Protein AF-A0A1U7GAE4-F1 (afdb_monomer_lite)

Secondary structure (DSSP, 8-state):
----HHHHHGGGGG-PPPPS--------------------HHHHHHHHHHHHHHHHHHHHHHHHHHHHT-PPP----HHHHHHHHHHHHHHHS---HHHHHHHHHHHHHHHHH-

pLDDT: mean 71.87, std 24.46, range [27.38, 96.69]

Structure (mmCIF, N/CA/C/O backbone):
data_AF-A0A1U7GAE4-F1
#
_entry.id   AF-A0A1U7GAE4-F1
#
loop_
_atom_site.group_PDB
_atom_site.id
_atom_site.type_symbol
_atom_site.label_atom_id
_atom_site.label_alt_id
_atom_site.label_comp_id
_atom_site.label_asym_id
_atom_site.label_entity_id
_atom_site.label_seq_id
_atom_site.pdbx_PDB_ins_code
_atom_site.Cartn_x
_atom_site.Cartn_y
_atom_site.Cartn_z
_atom_site.occupancy
_atom_site.B_iso_or_equiv
_atom_site.auth_seq_id
_atom_site.auth_comp_id
_atom_site.auth_asym_id
_atom_site.auth_atom_id
_atom_site.pdbx_PDB_model_num
ATOM 1 N N . MET A 1 1 ? -4.035 1.938 12.159 1.00 39.69 1 MET A N 1
ATOM 2 C CA . MET A 1 1 ? -3.464 0.938 11.219 1.00 39.69 1 MET A CA 1
ATOM 3 C C . MET A 1 1 ? -2.004 1.297 10.963 1.00 39.69 1 MET A C 1
ATOM 5 O O . MET A 1 1 ? -1.679 2.461 11.134 1.00 39.69 1 MET A O 1
ATOM 9 N N . ARG A 1 2 ? -1.104 0.364 10.616 1.00 39.22 2 ARG A N 1
ATOM 10 C CA . ARG A 1 2 ? 0.207 0.743 10.049 1.00 39.22 2 ARG A CA 1
ATOM 11 C C . ARG A 1 2 ? 0.159 0.4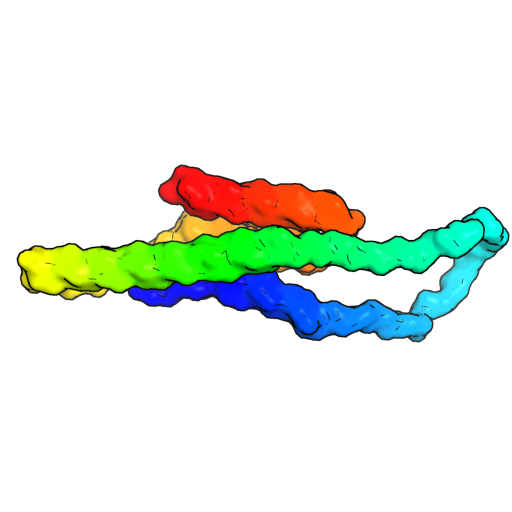44 8.555 1.00 39.22 2 ARG A C 1
ATOM 13 O O . ARG A 1 2 ? -0.069 -0.702 8.187 1.00 39.22 2 ARG A O 1
ATOM 20 N N . ILE A 1 3 ? 0.346 1.468 7.732 1.00 43.91 3 ILE A N 1
ATOM 21 C CA . ILE A 1 3 ? 0.477 1.355 6.278 1.00 43.91 3 ILE A CA 1
ATOM 22 C C . ILE A 1 3 ? 1.911 0.880 6.017 1.00 43.91 3 ILE A C 1
ATOM 24 O O . ILE A 1 3 ? 2.826 1.683 5.870 1.00 43.91 3 ILE A O 1
ATOM 28 N N . GLN A 1 4 ? 2.156 -0.429 6.127 1.00 44.50 4 GLN A N 1
ATOM 29 C CA . GLN A 1 4 ? 3.498 -0.989 5.900 1.00 44.50 4 GLN A CA 1
ATOM 30 C C . GLN A 1 4 ? 3.793 -1.194 4.406 1.00 44.50 4 GLN A C 1
ATOM 32 O O . GLN A 1 4 ? 4.953 -1.100 4.021 1.00 44.50 4 GLN A O 1
ATOM 37 N N . GLY A 1 5 ? 2.762 -1.374 3.569 1.00 43.19 5 GLY A N 1
ATOM 38 C CA . GLY A 1 5 ? 2.916 -1.698 2.145 1.00 43.19 5 GLY A CA 1
ATOM 39 C C . GLY A 1 5 ? 3.614 -0.609 1.328 1.00 43.19 5 GLY A C 1
ATOM 40 O O . GLY A 1 5 ? 4.632 -0.869 0.693 1.00 43.19 5 GLY A O 1
ATOM 41 N N . SER A 1 6 ? 3.146 0.640 1.392 1.00 43.22 6 SER A N 1
ATOM 42 C CA . SER A 1 6 ? 3.678 1.694 0.513 1.00 43.22 6 SER A CA 1
ATOM 43 C C . SER A 1 6 ? 5.080 2.171 0.909 1.00 43.22 6 SER A C 1
ATOM 45 O O . SER A 1 6 ? 5.803 2.707 0.077 1.00 43.22 6 SER A O 1
ATOM 47 N N . ARG A 1 7 ? 5.514 1.951 2.160 1.00 44.97 7 ARG A N 1
ATOM 48 C CA . ARG A 1 7 ? 6.851 2.372 2.614 1.00 44.97 7 ARG A CA 1
ATOM 49 C C . ARG A 1 7 ? 7.966 1.428 2.151 1.00 44.97 7 ARG A C 1
ATOM 51 O O . ARG A 1 7 ? 9.094 1.886 2.022 1.00 44.97 7 ARG A O 1
ATOM 58 N N . HIS A 1 8 ? 7.672 0.150 1.890 1.00 46.38 8 HIS A N 1
ATOM 59 C CA . HIS A 1 8 ? 8.656 -0.813 1.366 1.00 46.38 8 HIS A CA 1
ATOM 60 C C . HIS A 1 8 ? 8.889 -0.664 -0.143 1.00 46.38 8 HIS A C 1
ATOM 62 O O . HIS A 1 8 ? 10.028 -0.759 -0.592 1.00 46.38 8 HIS A O 1
ATOM 68 N N . LEU A 1 9 ? 7.856 -0.307 -0.912 1.00 45.53 9 LEU A N 1
ATOM 69 C CA . LEU A 1 9 ? 7.986 0.008 -2.343 1.00 45.53 9 LEU A CA 1
ATOM 70 C C . LEU A 1 9 ? 8.866 1.247 -2.616 1.00 45.53 9 LEU A C 1
ATOM 72 O O . LEU A 1 9 ? 9.504 1.336 -3.662 1.00 45.53 9 LEU A O 1
ATOM 76 N N . LEU A 1 10 ? 8.955 2.182 -1.664 1.00 45.53 10 LEU A N 1
ATOM 77 C CA . LEU A 1 10 ? 9.737 3.421 -1.788 1.00 45.53 10 LEU A CA 1
ATOM 78 C C . LEU A 1 10 ? 11.238 3.267 -1.450 1.00 45.53 10 LEU A C 1
ATOM 80 O O . LEU A 1 10 ? 12.020 4.172 -1.751 1.00 45.53 10 LEU A O 1
ATOM 84 N N . ASP A 1 11 ? 11.671 2.143 -0.861 1.00 42.19 11 ASP A N 1
ATOM 85 C CA . ASP A 1 11 ? 13.070 1.921 -0.431 1.00 42.19 11 ASP A CA 1
ATOM 86 C C . ASP A 1 11 ? 13.997 1.441 -1.576 1.00 42.19 11 ASP A C 1
ATOM 88 O O . ASP A 1 11 ? 15.205 1.262 -1.394 1.00 42.19 11 ASP A O 1
ATOM 92 N N . ALA A 1 12 ? 13.470 1.328 -2.803 1.00 44.56 12 ALA A N 1
ATOM 93 C CA . ALA A 1 12 ? 14.227 1.025 -4.025 1.00 44.56 12 ALA A CA 1
ATOM 94 C C . ALA A 1 12 ? 15.320 2.067 -4.365 1.00 44.56 12 ALA A C 1
ATOM 96 O O . ALA A 1 12 ? 16.157 1.832 -5.234 1.00 44.56 12 ALA A O 1
ATOM 97 N N . ARG A 1 13 ? 15.382 3.198 -3.643 1.00 42.50 13 ARG A N 1
ATOM 98 C CA . ARG A 1 13 ? 16.473 4.188 -3.736 1.00 42.50 13 ARG A CA 1
ATOM 99 C C . ARG A 1 13 ? 17.805 3.713 -3.120 1.00 42.50 13 ARG A C 1
ATOM 101 O O . ARG A 1 13 ? 18.812 4.390 -3.308 1.00 42.50 13 ARG A O 1
ATOM 108 N N . ARG A 1 14 ? 17.841 2.596 -2.373 1.00 40.16 14 ARG A N 1
ATOM 109 C CA . ARG A 1 14 ? 19.065 2.070 -1.717 1.00 40.16 14 ARG A CA 1
ATOM 110 C C . ARG A 1 14 ? 19.855 1.040 -2.524 1.00 40.16 14 ARG A C 1
ATOM 112 O O . ARG A 1 14 ? 20.969 0.704 -2.122 1.00 40.16 14 ARG A O 1
ATOM 119 N N . LEU A 1 15 ? 19.330 0.547 -3.641 1.00 43.28 15 LEU A N 1
ATOM 120 C CA . LEU A 1 15 ? 20.079 -0.349 -4.519 1.00 43.28 15 LEU A CA 1
ATOM 121 C C . LEU A 1 15 ? 20.952 0.504 -5.446 1.00 43.28 15 LEU A C 1
ATOM 123 O O . LEU A 1 15 ? 20.546 0.905 -6.533 1.00 43.28 15 LEU A O 1
ATOM 127 N N . GLY A 1 16 ? 22.145 0.849 -4.954 1.00 40.75 16 GLY A N 1
ATOM 128 C CA . GLY A 1 16 ? 23.209 1.425 -5.776 1.00 40.75 16 GLY A CA 1
ATOM 129 C C . GLY A 1 16 ? 23.566 0.509 -6.958 1.00 40.75 16 GLY A C 1
ATOM 130 O O . GLY A 1 16 ? 23.166 -0.657 -6.976 1.00 40.75 16 GLY A O 1
ATOM 131 N N . PRO A 1 17 ? 24.307 1.020 -7.958 1.00 40.38 17 PRO A N 1
ATOM 132 C CA . PRO A 1 17 ? 24.634 0.249 -9.154 1.00 40.38 17 PRO A CA 1
ATOM 133 C C . PRO A 1 17 ? 25.320 -1.082 -8.791 1.00 40.38 17 PRO A C 1
ATOM 135 O O . PRO A 1 17 ? 26.094 -1.118 -7.828 1.00 40.38 17 PRO A O 1
ATOM 138 N N . PRO A 1 18 ? 25.071 -2.167 -9.550 1.00 44.56 18 PRO A N 1
ATOM 139 C CA . PRO A 1 18 ? 25.713 -3.451 -9.302 1.00 44.56 18 PRO A CA 1
ATOM 140 C C . PRO A 1 18 ? 27.242 -3.314 -9.357 1.00 44.56 18 PRO A C 1
ATOM 142 O O . PRO A 1 18 ? 27.800 -2.624 -10.212 1.00 44.56 18 PRO A O 1
ATOM 145 N N . ASN A 1 19 ? 27.911 -3.964 -8.403 1.00 35.94 19 ASN A N 1
ATOM 146 C CA . ASN A 1 19 ? 29.362 -3.969 -8.236 1.00 35.94 19 ASN A CA 1
ATOM 147 C C . ASN A 1 19 ? 30.053 -4.492 -9.520 1.00 35.94 19 ASN A C 1
ATOM 149 O O . ASN A 1 19 ? 29.749 -5.609 -9.943 1.00 35.94 19 ASN A O 1
ATOM 153 N N . PRO A 1 20 ? 30.977 -3.741 -10.153 1.00 39.06 20 PRO A N 1
ATOM 154 C CA . PRO A 1 20 ? 31.510 -4.063 -11.485 1.00 39.06 20 PRO A CA 1
ATOM 155 C C . PRO A 1 20 ? 32.523 -5.229 -11.534 1.00 39.06 20 PRO A C 1
ATOM 157 O O . PRO A 1 20 ? 33.300 -5.323 -12.482 1.00 39.06 20 PRO A O 1
ATOM 160 N N . SER A 1 21 ? 32.564 -6.121 -10.541 1.00 33.72 21 SER A N 1
ATOM 161 C CA . SER A 1 21 ? 33.673 -7.071 -10.362 1.00 33.72 21 SER A CA 1
ATOM 162 C C . SER A 1 21 ? 33.434 -8.503 -10.861 1.00 33.72 21 SER A C 1
ATOM 164 O O . SER A 1 21 ? 34.138 -9.408 -10.424 1.00 33.72 21 SER A O 1
ATOM 166 N N . VAL A 1 22 ? 32.499 -8.745 -11.781 1.00 41.56 22 VAL A N 1
ATOM 167 C CA . VAL A 1 22 ? 32.401 -10.041 -12.484 1.00 41.56 22 VAL A CA 1
ATOM 168 C C . VAL A 1 22 ? 32.518 -9.803 -13.984 1.00 41.56 22 VAL A C 1
ATOM 170 O O . VAL A 1 22 ? 31.559 -9.456 -14.667 1.00 41.56 22 VAL A O 1
ATOM 173 N N . ARG A 1 23 ? 33.756 -9.908 -14.471 1.00 36.81 23 ARG A N 1
ATOM 174 C CA . ARG A 1 23 ? 34.133 -9.844 -15.884 1.00 36.81 23 ARG A CA 1
ATOM 175 C C . ARG A 1 23 ? 34.445 -11.263 -16.375 1.00 36.81 23 ARG A C 1
ATOM 177 O O . ARG A 1 23 ? 34.923 -12.074 -15.592 1.00 36.81 23 ARG A O 1
ATOM 184 N N . GLU A 1 24 ? 34.283 -11.435 -17.690 1.00 32.28 24 GLU A N 1
ATOM 185 C CA . GLU A 1 24 ? 34.785 -12.502 -18.586 1.00 32.28 24 GLU A CA 1
ATOM 186 C C . GLU A 1 24 ? 33.742 -13.601 -18.913 1.00 32.28 24 GLU A C 1
ATOM 188 O O . GLU A 1 24 ? 33.133 -14.154 -18.012 1.00 32.28 24 GLU A O 1
ATOM 193 N N . HIS A 1 25 ? 33.401 -13.951 -20.165 1.00 34.34 25 HIS A N 1
ATOM 194 C CA . HIS A 1 25 ? 34.038 -13.796 -21.483 1.00 34.34 25 HIS A CA 1
ATOM 195 C C . HIS A 1 25 ? 32.993 -13.723 -22.626 1.00 34.34 25 HIS A C 1
ATOM 197 O O . HIS A 1 25 ? 31.965 -14.387 -22.552 1.00 34.34 25 HIS A O 1
ATOM 203 N N . GLY A 1 26 ? 33.323 -13.038 -23.737 1.00 28.48 26 GLY A N 1
ATOM 204 C CA . GLY A 1 26 ? 32.760 -13.350 -25.066 1.00 28.48 26 GLY A CA 1
ATOM 205 C C . GLY A 1 26 ? 32.311 -12.170 -25.946 1.00 28.48 26 GLY A C 1
ATOM 206 O O . GLY A 1 26 ? 31.193 -11.703 -25.818 1.00 28.48 26 GLY A O 1
ATOM 207 N N . GLY A 1 27 ? 33.165 -11.761 -26.896 1.00 27.38 27 GLY A N 1
ATOM 208 C CA . GLY A 1 27 ? 32.784 -11.470 -28.294 1.00 27.38 27 GLY A CA 1
ATOM 209 C C . GLY A 1 27 ? 31.937 -10.236 -28.671 1.00 27.38 27 GLY A C 1
ATOM 210 O O . GLY A 1 27 ? 30.723 -10.307 -28.705 1.00 27.38 27 GLY A O 1
ATOM 211 N N . ALA A 1 28 ? 32.632 -9.194 -29.147 1.00 34.91 28 ALA A N 1
ATOM 212 C CA . ALA A 1 28 ? 32.327 -8.334 -30.309 1.00 34.91 28 ALA A CA 1
ATOM 213 C C . ALA A 1 28 ? 30.968 -7.588 -30.460 1.00 34.91 28 ALA A C 1
ATOM 215 O O . ALA A 1 28 ? 29.920 -8.166 -30.707 1.00 34.91 28 ALA A O 1
ATOM 216 N N . ASN A 1 29 ? 31.099 -6.253 -30.540 1.00 34.00 29 ASN A N 1
ATOM 217 C CA . ASN A 1 29 ? 30.253 -5.271 -31.240 1.00 34.00 29 ASN A CA 1
ATOM 218 C C . ASN A 1 29 ? 28.764 -5.162 -30.863 1.00 34.00 29 ASN A C 1
ATOM 220 O O . ASN A 1 29 ? 27.888 -5.646 -31.570 1.00 34.00 29 ASN A O 1
ATOM 224 N N . ALA A 1 30 ? 28.476 -4.313 -29.872 1.00 34.75 30 ALA A N 1
ATOM 225 C CA . ALA A 1 30 ? 27.245 -3.528 -29.856 1.00 34.75 30 ALA A CA 1
ATOM 226 C C . ALA A 1 30 ? 27.549 -2.111 -29.353 1.00 34.75 30 ALA A C 1
ATOM 228 O O . ALA A 1 30 ? 27.944 -1.874 -28.211 1.00 34.75 30 ALA A O 1
ATOM 229 N N . SER A 1 31 ? 27.424 -1.170 -30.276 1.00 28.44 31 SER A N 1
ATOM 230 C CA . SER A 1 31 ? 27.501 0.271 -30.102 1.00 28.44 31 SER A CA 1
ATOM 2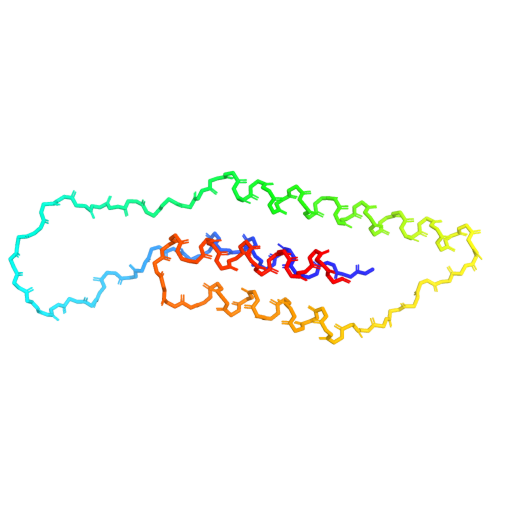31 C C . SER A 1 31 ? 26.660 0.729 -28.910 1.00 28.44 31 SER A C 1
ATOM 233 O O . SER A 1 31 ? 25.472 0.441 -28.844 1.00 28.44 31 SER A O 1
ATOM 235 N N . SER A 1 32 ? 27.283 1.491 -28.008 1.00 36.03 32 SER A N 1
ATOM 236 C CA . SER A 1 32 ? 26.664 2.545 -27.195 1.00 36.03 32 SER A CA 1
ATOM 237 C C . SER A 1 32 ? 25.185 2.341 -26.835 1.00 36.03 32 SER A C 1
ATOM 239 O O . SER A 1 32 ? 24.330 3.113 -27.264 1.00 36.03 32 SER A O 1
ATOM 241 N N . ASN A 1 33 ? 24.887 1.381 -25.965 1.00 32.38 33 ASN A N 1
ATOM 242 C CA . ASN A 1 33 ? 23.646 1.437 -25.205 1.00 32.38 33 ASN A CA 1
ATOM 243 C C . ASN A 1 33 ? 23.951 1.289 -23.716 1.00 32.38 33 ASN A C 1
ATOM 245 O O . ASN A 1 33 ? 23.635 0.297 -23.072 1.00 32.38 33 ASN A O 1
ATOM 249 N N . ARG A 1 34 ? 24.577 2.329 -23.143 1.00 32.06 34 ARG A N 1
ATOM 250 C CA . ARG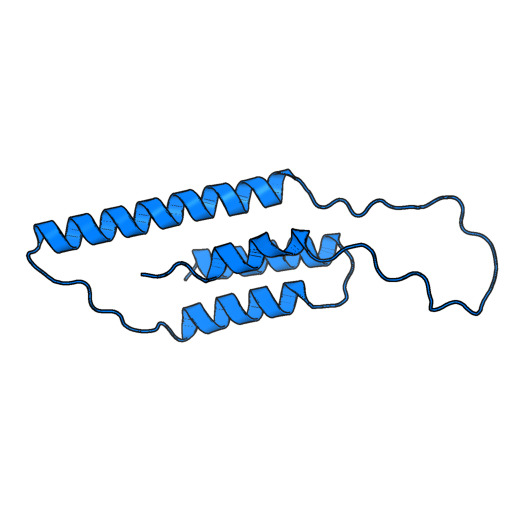 A 1 34 ? 24.346 2.637 -21.726 1.00 32.06 34 ARG A CA 1
ATOM 251 C C . ARG A 1 34 ? 22.912 3.153 -21.625 1.00 32.06 34 ARG A C 1
ATOM 253 O O . ARG A 1 34 ? 22.700 4.359 -21.500 1.00 32.06 34 ARG A O 1
ATOM 260 N N . ALA A 1 35 ? 21.952 2.239 -21.746 1.00 31.12 35 ALA A N 1
ATOM 261 C CA . ALA A 1 35 ? 20.579 2.478 -21.358 1.00 31.12 35 ALA A CA 1
ATOM 262 C C . ALA A 1 35 ? 20.627 2.797 -19.863 1.00 31.12 35 ALA A C 1
ATOM 264 O O . ALA A 1 35 ? 20.832 1.930 -19.016 1.00 31.12 35 ALA A O 1
ATOM 265 N N . ARG A 1 36 ? 20.570 4.091 -19.547 1.00 41.19 36 ARG A N 1
ATOM 266 C CA . ARG A 1 36 ? 20.207 4.536 -18.208 1.00 41.19 36 ARG A CA 1
ATOM 267 C C . ARG A 1 36 ? 18.845 3.905 -17.969 1.00 41.19 36 ARG A C 1
ATOM 269 O O . ARG A 1 36 ? 17.932 4.172 -18.742 1.00 41.19 36 ARG A O 1
ATOM 276 N N . THR A 1 37 ? 18.747 3.042 -16.972 1.00 43.81 37 THR A N 1
ATOM 277 C CA . THR A 1 37 ? 17.479 2.477 -16.523 1.00 43.81 37 THR A CA 1
ATOM 278 C C . THR A 1 37 ? 16.487 3.628 -16.328 1.00 43.81 37 THR A C 1
ATOM 280 O O . THR A 1 37 ? 16.757 4.514 -15.508 1.00 43.81 37 THR A O 1
ATOM 283 N N . PRO A 1 38 ? 15.382 3.715 -17.089 1.00 42.69 38 PRO A N 1
ATOM 284 C CA . PRO A 1 38 ? 14.419 4.771 -16.858 1.00 42.69 38 PRO A CA 1
ATOM 285 C C . PRO A 1 38 ? 13.571 4.332 -15.669 1.00 42.69 38 PRO A C 1
ATOM 287 O O . PRO A 1 38 ? 12.533 3.705 -15.819 1.00 42.69 38 PRO A O 1
ATOM 290 N N . PHE A 1 39 ? 14.026 4.641 -14.457 1.00 54.12 39 PHE A N 1
ATOM 291 C CA . PHE A 1 39 ? 13.119 4.664 -13.320 1.00 54.12 39 PHE A CA 1
ATOM 292 C C . PHE A 1 39 ? 12.170 5.842 -13.566 1.00 54.12 39 PHE A C 1
ATOM 294 O O . PHE A 1 39 ? 12.579 6.993 -13.397 1.00 54.12 39 PHE A O 1
ATOM 301 N N . ASP A 1 40 ? 10.953 5.579 -14.054 1.00 60.88 40 ASP A N 1
ATOM 302 C CA . ASP A 1 40 ? 10.021 6.650 -14.414 1.00 60.88 40 ASP A CA 1
ATOM 303 C C . ASP A 1 40 ? 9.687 7.486 -13.156 1.00 60.88 40 ASP A C 1
ATOM 305 O O . ASP A 1 40 ? 9.128 6.961 -12.178 1.00 60.88 40 ASP A O 1
ATOM 309 N N . PRO A 1 41 ? 10.042 8.784 -13.124 1.00 63.12 41 PRO A N 1
ATOM 310 C CA . PRO A 1 41 ? 9.792 9.636 -11.966 1.00 63.12 41 PRO A CA 1
ATOM 311 C C . PRO A 1 41 ? 8.293 9.822 -11.686 1.00 63.12 41 PRO A C 1
ATOM 313 O O . PRO A 1 41 ? 7.912 10.014 -10.527 1.00 63.12 41 PRO A O 1
ATOM 316 N N . SER A 1 42 ? 7.433 9.716 -12.704 1.00 67.25 42 SER A N 1
ATOM 317 C CA . SER A 1 42 ? 5.980 9.848 -12.551 1.00 67.25 42 SER A CA 1
ATOM 318 C C . SER A 1 42 ? 5.384 8.715 -11.714 1.00 67.25 42 SER A C 1
ATOM 320 O O . SER A 1 42 ? 4.507 8.955 -10.884 1.00 67.25 42 SER A O 1
ATOM 322 N N . ARG A 1 43 ? 5.924 7.498 -11.834 1.00 69.62 43 ARG A N 1
ATOM 323 C CA . ARG A 1 43 ? 5.505 6.342 -11.033 1.00 69.62 43 ARG A CA 1
ATOM 324 C C . ARG A 1 43 ? 5.853 6.517 -9.559 1.00 69.62 43 ARG A C 1
ATOM 326 O O . ARG A 1 43 ? 5.019 6.257 -8.696 1.00 69.62 43 ARG A O 1
ATOM 333 N N . SER A 1 44 ? 7.072 6.976 -9.268 1.00 76.19 44 SER A N 1
ATOM 334 C CA . SER A 1 44 ? 7.480 7.273 -7.887 1.00 76.19 44 SER A CA 1
ATOM 335 C C . SER A 1 44 ? 6.533 8.299 -7.260 1.00 76.19 44 SER A C 1
ATOM 337 O O . SER A 1 44 ? 6.043 8.095 -6.153 1.00 76.19 44 SER A O 1
ATOM 339 N N . SER A 1 45 ? 6.188 9.346 -8.017 1.00 79.56 45 SER A N 1
ATOM 340 C CA . SER A 1 45 ? 5.213 10.352 -7.592 1.00 79.56 45 SER A CA 1
ATOM 341 C C . SER A 1 45 ? 3.811 9.769 -7.366 1.00 79.56 45 SER A C 1
ATOM 343 O O . SER A 1 45 ? 3.150 10.148 -6.400 1.00 79.56 45 SER A O 1
ATOM 345 N N . ALA A 1 46 ? 3.359 8.827 -8.200 1.00 82.62 46 ALA A N 1
ATOM 346 C CA . ALA A 1 46 ? 2.063 8.172 -8.031 1.00 82.62 46 ALA A CA 1
ATOM 347 C C . ALA A 1 46 ? 1.989 7.348 -6.733 1.00 82.62 46 ALA A C 1
ATOM 349 O O . ALA A 1 46 ? 1.013 7.478 -5.995 1.00 82.62 46 ALA A O 1
ATOM 350 N N . PHE A 1 47 ? 3.025 6.564 -6.409 1.00 83.44 47 PHE A N 1
ATOM 351 C CA . PHE A 1 47 ? 3.088 5.812 -5.147 1.00 83.44 47 PHE A CA 1
ATOM 352 C C . PHE A 1 47 ? 3.170 6.725 -3.918 1.00 83.44 47 PHE A C 1
ATOM 354 O O . PHE A 1 47 ? 2.519 6.457 -2.909 1.00 83.44 47 PHE A O 1
ATOM 361 N N . GLU A 1 48 ? 3.934 7.816 -3.996 1.00 87.19 48 GLU A N 1
ATOM 362 C CA . GLU A 1 48 ? 4.022 8.809 -2.916 1.00 87.19 48 GLU A CA 1
ATOM 363 C C . GLU A 1 48 ? 2.678 9.510 -2.682 1.00 87.19 48 GLU A C 1
ATOM 365 O O . GLU A 1 48 ? 2.236 9.649 -1.539 1.00 87.19 48 GLU A O 1
ATOM 370 N N . LYS A 1 49 ? 1.991 9.899 -3.763 1.00 88.88 49 LYS A N 1
ATOM 371 C CA . LYS A 1 49 ? 0.648 10.479 -3.690 1.00 88.88 49 LYS A CA 1
ATOM 372 C C . LYS A 1 49 ? -0.344 9.497 -3.068 1.00 88.88 49 LYS A C 1
ATOM 374 O O . LYS A 1 49 ? -1.094 9.875 -2.171 1.00 88.88 49 LYS A O 1
ATOM 379 N N . HIS A 1 50 ? -0.329 8.247 -3.518 1.00 89.00 50 HIS A N 1
ATOM 380 C CA . HIS A 1 50 ? -1.229 7.214 -3.017 1.00 89.00 50 HIS A CA 1
ATOM 381 C C . HIS A 1 50 ? -0.987 6.896 -1.533 1.00 89.00 50 HIS A C 1
ATOM 383 O O . HIS A 1 50 ? -1.936 6.776 -0.761 1.00 89.00 50 HIS A O 1
ATOM 389 N N . LEU A 1 51 ? 0.274 6.886 -1.083 1.00 88.00 51 LEU A N 1
ATOM 390 C CA . LEU A 1 51 ? 0.606 6.786 0.342 1.00 88.00 51 LEU A CA 1
ATOM 391 C C . LEU A 1 51 ? -0.022 7.933 1.151 1.00 88.00 51 LEU A C 1
ATOM 393 O O . LEU A 1 51 ? -0.655 7.675 2.176 1.00 88.00 51 LEU A O 1
ATOM 397 N N . ALA A 1 52 ? 0.096 9.178 0.682 1.00 92.00 52 ALA A N 1
ATOM 398 C CA . ALA A 1 52 ? -0.522 10.320 1.355 1.00 92.00 52 ALA A CA 1
ATOM 399 C C . ALA A 1 52 ? -2.061 10.209 1.392 1.00 92.00 52 ALA A C 1
ATOM 401 O O . ALA A 1 52 ? -2.700 10.559 2.388 1.00 92.00 52 ALA A O 1
ATOM 402 N N . GLU A 1 53 ? -2.687 9.694 0.331 1.00 93.38 53 GLU A N 1
ATOM 403 C CA . GLU A 1 53 ? -4.128 9.411 0.309 1.00 93.38 53 GLU A CA 1
ATOM 404 C C . GLU A 1 53 ? -4.509 8.336 1.337 1.00 93.38 53 GLU A C 1
ATOM 406 O O . GLU A 1 53 ? -5.456 8.534 2.104 1.00 93.38 53 GLU A O 1
ATOM 411 N N . ALA A 1 54 ? -3.750 7.243 1.422 1.00 91.38 54 ALA A N 1
ATOM 412 C CA . ALA A 1 54 ? -3.982 6.167 2.382 1.00 91.38 54 ALA A CA 1
ATOM 413 C C . ALA A 1 54 ? -3.818 6.638 3.842 1.00 91.38 54 ALA A C 1
ATOM 415 O O . ALA A 1 54 ? -4.617 6.271 4.709 1.00 91.38 54 ALA A O 1
ATOM 416 N N . GLU A 1 55 ? -2.840 7.500 4.134 1.00 92.44 55 GLU A N 1
ATOM 417 C CA . GLU A 1 55 ? -2.679 8.123 5.458 1.00 92.44 55 GLU A CA 1
ATOM 418 C C . GLU A 1 55 ? -3.903 8.970 5.837 1.00 92.44 55 GLU A C 1
ATOM 420 O O . GLU A 1 55 ? -4.433 8.849 6.948 1.00 92.44 55 GLU A O 1
ATOM 425 N N . ASN A 1 56 ? -4.427 9.749 4.887 1.00 95.81 56 ASN A N 1
ATOM 426 C CA . ASN A 1 56 ? -5.657 10.516 5.083 1.00 95.81 56 ASN A CA 1
ATOM 427 C C . ASN A 1 56 ? -6.886 9.612 5.291 1.00 95.81 56 ASN A C 1
ATOM 429 O O . ASN A 1 56 ? -7.757 9.926 6.106 1.00 95.81 56 ASN A O 1
ATOM 433 N N . GLN A 1 57 ? -6.974 8.477 4.593 1.00 94.94 57 GLN A N 1
ATOM 434 C CA . GLN A 1 57 ? -8.047 7.496 4.797 1.00 94.94 57 GLN A CA 1
ATOM 435 C C . GLN A 1 57 ? -7.998 6.886 6.205 1.00 94.94 57 GLN A C 1
ATOM 437 O O . GLN A 1 57 ? -9.042 6.752 6.847 1.00 94.94 57 GLN A O 1
ATOM 442 N N . VAL A 1 58 ? -6.804 6.581 6.727 1.00 92.69 58 VAL A N 1
ATOM 443 C CA . VAL A 1 58 ? -6.636 6.114 8.113 1.00 92.69 58 VAL A CA 1
ATOM 444 C C . VAL A 1 58 ? -7.123 7.168 9.107 1.00 92.69 58 VAL A C 1
ATOM 446 O O . VAL A 1 58 ? -7.925 6.834 9.979 1.00 92.69 58 VAL A O 1
ATOM 449 N N . ALA A 1 59 ? -6.727 8.432 8.938 1.00 94.38 59 ALA A N 1
ATOM 450 C CA . ALA A 1 59 ? -7.187 9.523 9.802 1.00 94.38 59 ALA A CA 1
ATOM 451 C C . ALA A 1 59 ? -8.720 9.694 9.761 1.00 94.38 59 ALA A C 1
ATOM 453 O O . ALA A 1 59 ? -9.366 9.915 10.788 1.00 94.38 59 ALA A O 1
ATOM 454 N N . ARG A 1 60 ? -9.338 9.530 8.583 1.00 96.69 60 ARG A N 1
ATOM 455 C CA . ARG A 1 60 ? -10.804 9.538 8.444 1.00 96.69 60 ARG A CA 1
ATOM 456 C C . ARG A 1 60 ? -11.467 8.389 9.199 1.00 96.69 60 ARG A C 1
ATOM 458 O O . ARG A 1 60 ? -12.490 8.613 9.839 1.00 96.69 60 ARG A O 1
ATOM 465 N N . LEU A 1 61 ? -10.911 7.179 9.139 1.00 95.06 61 LEU A N 1
ATOM 466 C CA . LEU A 1 61 ? -11.440 6.037 9.891 1.00 95.06 61 LE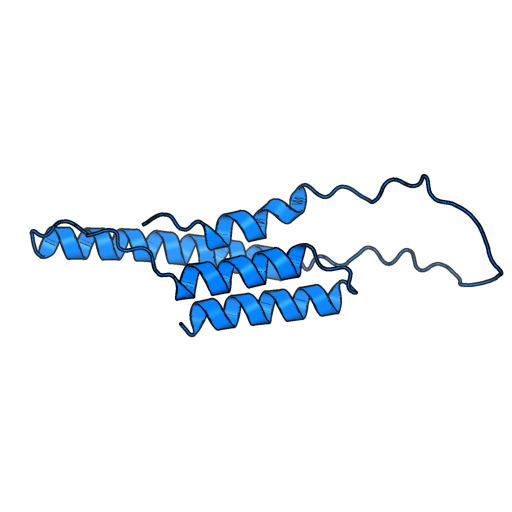U A CA 1
ATOM 467 C C . LEU A 1 61 ? -11.328 6.262 11.400 1.00 95.06 61 LEU A C 1
ATOM 469 O O . LEU A 1 61 ? -12.276 5.973 12.124 1.00 95.06 61 LEU A O 1
ATOM 473 N N . GLU A 1 62 ? -10.214 6.821 11.871 1.00 93.25 62 GLU A N 1
ATOM 474 C CA . GLU A 1 62 ? -10.043 7.191 13.281 1.00 93.25 62 GLU A CA 1
ATOM 475 C C . GLU A 1 62 ? -11.126 8.182 13.727 1.00 93.25 62 GLU A C 1
ATOM 477 O O . GLU A 1 62 ? -11.790 7.944 14.736 1.00 93.25 62 GLU A O 1
ATOM 482 N N . LYS A 1 63 ? -11.413 9.203 12.908 1.00 95.75 63 LYS A N 1
ATOM 483 C CA . LYS A 1 63 ? -12.517 10.143 13.150 1.00 95.75 63 LYS A CA 1
ATOM 484 C C . LYS A 1 63 ? -13.882 9.454 13.231 1.00 95.75 63 LYS A C 1
ATOM 486 O O . LYS A 1 63 ? -14.700 9.807 14.074 1.00 95.75 63 LYS A O 1
ATOM 491 N N . VAL A 1 64 ? -14.147 8.477 12.363 1.00 96.69 64 VAL A N 1
ATOM 492 C CA . VAL A 1 64 ? -15.405 7.713 12.386 1.00 96.69 64 VAL A CA 1
ATOM 493 C C . VAL A 1 64 ? -15.530 6.906 13.680 1.00 96.69 64 VAL A C 1
ATOM 495 O O . VAL A 1 64 ? -16.587 6.935 14.304 1.00 96.69 64 VAL A O 1
ATOM 498 N N . PHE A 1 65 ? -14.462 6.243 14.130 1.00 95.81 65 PHE A N 1
ATOM 499 C CA . PHE A 1 65 ? -14.470 5.511 15.402 1.00 95.81 65 PHE A CA 1
ATOM 500 C C . PHE A 1 65 ? -14.697 6.433 16.610 1.00 95.81 65 PHE A C 1
ATOM 502 O O . PHE A 1 65 ? -15.475 6.077 17.495 1.00 95.81 65 PHE A O 1
ATOM 509 N N . GLU A 1 66 ? -14.101 7.632 16.619 1.00 95.25 66 GLU A N 1
ATOM 510 C CA . GLU A 1 66 ? -14.377 8.655 17.641 1.00 95.25 66 GLU A CA 1
ATOM 511 C C . GLU A 1 66 ? -15.862 9.031 17.689 1.00 95.25 66 GLU A C 1
ATOM 513 O O . GLU A 1 66 ? -16.454 9.062 18.767 1.00 95.25 66 GLU A O 1
ATOM 518 N N . LEU A 1 67 ? -16.475 9.284 16.527 1.00 96.69 67 LEU A N 1
ATOM 519 C CA . LEU A 1 67 ? -17.893 9.647 16.426 1.00 96.69 67 LEU A CA 1
ATOM 520 C C . LEU A 1 67 ? -18.825 8.521 16.886 1.00 96.69 67 LEU A C 1
ATOM 522 O O . LEU A 1 67 ? -19.894 8.794 17.427 1.00 96.69 67 LEU A O 1
ATOM 526 N N . LEU A 1 68 ? -18.418 7.267 16.691 1.00 96.69 68 LEU A N 1
ATOM 527 C CA . LEU A 1 68 ? -19.151 6.089 17.157 1.00 96.69 68 LEU A CA 1
ATOM 528 C C . LEU A 1 68 ? -18.911 5.783 18.647 1.00 96.69 68 LEU A C 1
ATOM 530 O O . LEU A 1 68 ? -19.575 4.910 19.198 1.00 96.69 68 LEU A O 1
ATOM 534 N N . GLY A 1 69 ? -17.971 6.471 19.307 1.00 96.00 69 GLY A N 1
ATOM 535 C CA . GLY A 1 69 ? -17.569 6.162 20.682 1.00 96.00 69 GLY A CA 1
ATOM 536 C C . GLY A 1 69 ? -16.885 4.795 20.825 1.00 96.00 69 GLY A C 1
ATOM 537 O O . GLY A 1 69 ? -16.811 4.248 21.927 1.00 96.00 69 GLY A O 1
ATOM 538 N N . GLU A 1 70 ? -16.382 4.231 19.725 1.00 93.94 70 GLU A N 1
ATOM 539 C CA . GLU A 1 70 ? -15.760 2.909 19.682 1.00 93.94 70 GLU A CA 1
ATOM 540 C C . GLU A 1 70 ? -14.239 2.999 19.530 1.00 93.94 70 GLU A C 1
ATOM 542 O O . GLU A 1 70 ? -13.687 3.943 18.969 1.00 93.94 70 GLU A O 1
ATOM 547 N N . LYS A 1 71 ? -13.525 1.970 20.003 1.00 90.50 71 LYS A N 1
ATOM 548 C CA . LYS A 1 71 ? -12.080 1.846 19.770 1.00 90.50 71 LYS A CA 1
ATOM 549 C C . LYS A 1 71 ? -11.814 0.982 18.534 1.00 90.50 71 LYS A C 1
ATOM 551 O O . LYS A 1 71 ? -12.310 -0.147 18.486 1.00 90.50 71 LYS A O 1
ATOM 556 N N . PRO A 1 72 ? -10.964 1.426 17.589 1.00 88.56 72 PRO A N 1
ATOM 557 C CA . PRO A 1 72 ? -10.608 0.618 16.430 1.00 88.56 72 PRO A CA 1
ATOM 558 C C . PRO A 1 72 ? -9.905 -0.672 16.866 1.00 88.56 72 PRO A C 1
ATOM 560 O O . PRO A 1 72 ? -8.889 -0.651 17.569 1.00 88.56 72 PRO A O 1
ATOM 563 N N . LYS A 1 73 ? -10.421 -1.820 16.420 1.00 87.12 73 LYS A N 1
ATOM 564 C CA . LYS A 1 73 ? -9.792 -3.127 16.652 1.00 87.12 73 LYS A CA 1
ATOM 565 C C . LYS A 1 73 ? -8.798 -3.427 15.539 1.00 87.12 73 LYS A C 1
ATOM 567 O O . LYS A 1 73 ? -9.129 -3.387 14.358 1.00 87.12 73 LYS A O 1
ATOM 572 N N . LYS A 1 74 ? -7.571 -3.786 15.915 1.00 83.38 74 LYS A N 1
ATOM 573 C CA . LYS A 1 74 ? -6.572 -4.276 14.961 1.00 83.38 74 LYS A CA 1
ATOM 574 C C . LYS A 1 74 ? -6.834 -5.754 14.695 1.00 83.38 74 LYS A C 1
ATOM 576 O O . LYS A 1 74 ? -6.659 -6.576 15.589 1.00 83.38 74 LYS A O 1
ATOM 581 N N . LYS A 1 75 ? -7.218 -6.087 13.466 1.00 87.56 75 LYS A N 1
ATOM 582 C CA . LYS A 1 75 ? -7.247 -7.465 12.971 1.00 87.56 75 LYS A CA 1
ATOM 583 C C . LYS A 1 75 ? -6.261 -7.570 11.806 1.00 87.56 75 LYS A C 1
ATOM 585 O O . LYS A 1 75 ? -6.407 -6.806 10.855 1.00 87.56 75 LYS A O 1
ATOM 590 N N . PRO A 1 76 ? -5.256 -8.460 11.864 1.00 87.44 76 PRO A N 1
ATOM 591 C CA . PRO A 1 76 ? -4.355 -8.651 10.736 1.00 87.44 76 PRO A CA 1
ATOM 592 C C . PRO A 1 76 ? -5.139 -9.190 9.535 1.00 87.44 76 PRO A C 1
ATOM 594 O O . PRO A 1 76 ? -5.899 -10.155 9.662 1.00 87.44 76 PRO A O 1
ATOM 597 N N . CYS A 1 77 ? -4.952 -8.567 8.373 1.00 92.25 77 CYS A N 1
ATOM 598 C CA . CYS A 1 77 ? -5.545 -9.017 7.122 1.00 92.25 77 CYS A CA 1
ATOM 599 C C . CYS A 1 77 ? -4.534 -9.893 6.376 1.00 92.25 77 CYS A C 1
ATOM 601 O O . CYS A 1 77 ? -3.591 -9.386 5.773 1.00 92.25 77 CYS A O 1
ATOM 603 N N . LYS A 1 78 ? -4.722 -11.218 6.436 1.00 93.25 78 LYS A N 1
ATOM 604 C CA . LYS A 1 78 ? -3.816 -12.180 5.785 1.00 93.25 78 LYS A CA 1
ATOM 605 C C . LYS A 1 78 ? -3.735 -11.971 4.270 1.00 93.25 78 LYS A C 1
ATOM 607 O O . LYS A 1 78 ? -2.651 -12.082 3.719 1.00 93.25 78 LYS A O 1
ATOM 612 N N . ALA A 1 79 ? -4.857 -11.640 3.629 1.00 92.81 79 ALA A N 1
ATOM 613 C CA . ALA A 1 79 ? -4.901 -11.382 2.192 1.00 92.81 79 ALA A CA 1
ATOM 614 C C . ALA A 1 79 ? -4.072 -10.144 1.819 1.00 92.81 79 ALA A C 1
ATOM 616 O O . ALA A 1 79 ? -3.190 -10.244 0.977 1.00 92.81 79 ALA A O 1
ATOM 617 N N . MET A 1 80 ? -4.262 -9.022 2.525 1.00 93.38 80 MET A N 1
ATOM 618 C CA . MET A 1 80 ? -3.469 -7.807 2.301 1.00 93.38 80 MET A CA 1
ATOM 619 C C . MET A 1 80 ? -1.969 -8.039 2.531 1.00 93.38 80 MET A C 1
ATOM 621 O O . MET A 1 80 ? -1.145 -7.563 1.762 1.00 93.38 80 MET A O 1
ATOM 625 N N . HIS A 1 81 ? -1.595 -8.800 3.566 1.00 92.94 81 HIS A N 1
ATOM 626 C CA . HIS A 1 81 ? -0.190 -9.164 3.777 1.00 92.94 81 HIS A CA 1
ATOM 627 C C . HIS A 1 81 ? 0.381 -9.986 2.613 1.00 92.94 81 HIS A C 1
ATOM 629 O O . HIS A 1 81 ? 1.523 -9.756 2.234 1.00 92.94 81 HIS A O 1
ATOM 635 N N . GLY A 1 82 ? -0.402 -10.913 2.050 1.00 93.94 82 GLY A N 1
ATOM 636 C CA . GLY A 1 82 ? -0.008 -11.674 0.862 1.00 93.94 82 GLY A CA 1
ATOM 637 C C . GLY A 1 82 ? 0.232 -10.768 -0.345 1.00 93.94 82 GLY A C 1
ATOM 638 O O . GLY A 1 82 ? 1.307 -10.810 -0.927 1.00 93.94 82 GLY A O 1
ATOM 639 N N . LEU A 1 83 ? -0.711 -9.868 -0.643 1.00 93.12 83 LEU A N 1
ATOM 640 C CA . LEU A 1 83 ? -0.586 -8.920 -1.759 1.00 93.12 83 LEU A CA 1
ATOM 641 C C . LEU A 1 83 ? 0.655 -8.021 -1.636 1.00 93.12 83 LEU A C 1
ATOM 643 O O . LEU A 1 83 ? 1.344 -7.780 -2.625 1.00 93.12 83 LEU A O 1
ATOM 647 N N . ILE A 1 84 ? 0.963 -7.553 -0.422 1.00 90.50 84 ILE A N 1
ATOM 648 C CA . ILE A 1 84 ? 2.172 -6.761 -0.160 1.00 90.50 84 ILE A CA 1
ATOM 649 C C . ILE A 1 84 ? 3.433 -7.610 -0.366 1.00 90.50 84 ILE A C 1
ATOM 651 O O . ILE A 1 84 ? 4.357 -7.156 -1.036 1.00 90.50 84 ILE A O 1
ATOM 655 N N . ALA A 1 85 ? 3.465 -8.835 0.168 1.00 92.50 85 ALA A N 1
ATOM 656 C CA . ALA A 1 85 ? 4.616 -9.729 0.040 1.00 92.50 85 ALA A CA 1
ATOM 657 C C . ALA A 1 85 ? 4.931 -10.056 -1.428 1.00 92.50 85 ALA A C 1
ATOM 659 O O . ALA A 1 85 ? 6.088 -10.003 -1.831 1.00 92.50 85 ALA A O 1
ATOM 660 N N . GLU A 1 86 ? 3.912 -10.298 -2.250 1.00 87.94 86 GLU A N 1
ATOM 661 C CA . GLU A 1 86 ? 4.094 -10.524 -3.688 1.00 87.94 86 GLU A CA 1
ATOM 662 C C . GLU A 1 86 ? 4.667 -9.289 -4.407 1.00 87.94 86 GLU A C 1
ATOM 664 O O . GLU A 1 86 ? 5.522 -9.408 -5.288 1.00 87.94 86 GLU A O 1
ATOM 669 N N . GLY A 1 87 ? 4.243 -8.082 -4.014 1.00 89.56 87 GLY A N 1
ATOM 670 C CA . GLY A 1 87 ? 4.845 -6.840 -4.507 1.00 89.56 87 GLY A CA 1
ATOM 671 C C . GLY A 1 87 ? 6.315 -6.704 -4.096 1.00 89.56 87 GLY A C 1
ATOM 672 O O . GLY A 1 87 ? 7.147 -6.302 -4.905 1.00 89.56 87 GLY A O 1
ATOM 673 N N . GLU A 1 88 ? 6.665 -7.086 -2.866 1.00 88.81 88 GLU A N 1
ATOM 674 C CA . GLU A 1 88 ? 8.053 -7.092 -2.382 1.00 88.81 88 GLU A CA 1
ATOM 675 C C . GLU A 1 88 ? 8.936 -8.129 -3.089 1.00 88.81 88 GLU A C 1
ATOM 677 O O . GLU A 1 88 ? 10.127 -7.881 -3.295 1.00 88.81 88 GLU A O 1
ATOM 682 N N . GLU A 1 89 ? 8.383 -9.287 -3.450 1.00 88.69 89 GLU A N 1
ATOM 683 C CA . GLU A 1 89 ? 9.064 -10.295 -4.268 1.00 88.69 89 GLU A CA 1
ATOM 684 C C . GLU A 1 89 ? 9.310 -9.772 -5.687 1.00 88.69 89 GLU A C 1
ATOM 686 O O . GLU A 1 89 ? 10.437 -9.859 -6.174 1.00 88.69 89 GLU A O 1
ATOM 691 N N . THR A 1 90 ? 8.316 -9.105 -6.283 1.00 86.31 90 THR A N 1
ATOM 692 C CA . THR A 1 90 ? 8.425 -8.460 -7.607 1.00 86.31 90 THR A CA 1
ATOM 693 C C . THR A 1 90 ? 9.593 -7.463 -7.673 1.00 86.31 90 THR A C 1
ATOM 695 O O . THR A 1 90 ? 10.302 -7.390 -8.674 1.00 86.31 90 THR A O 1
ATOM 698 N N . ILE A 1 91 ? 9.847 -6.704 -6.597 1.00 83.94 91 ILE A N 1
ATOM 699 C CA . ILE A 1 91 ? 10.981 -5.757 -6.525 1.00 83.94 91 ILE A CA 1
ATOM 700 C C . ILE A 1 91 ? 12.336 -6.480 -6.615 1.00 83.94 91 ILE A C 1
ATOM 702 O O . ILE A 1 91 ? 13.304 -5.920 -7.136 1.00 83.94 91 ILE A O 1
ATOM 706 N N . LYS A 1 92 ? 12.423 -7.700 -6.074 1.00 85.88 92 LYS A N 1
ATOM 707 C CA . LYS A 1 92 ? 13.666 -8.480 -5.950 1.00 85.88 92 LYS A CA 1
ATOM 708 C C . LYS A 1 92 ? 13.944 -9.367 -7.161 1.00 85.88 92 LYS A C 1
ATOM 710 O O . LYS A 1 92 ? 15.061 -9.864 -7.280 1.00 85.88 92 LYS A O 1
ATOM 715 N N . GLU A 1 93 ? 12.949 -9.591 -8.011 1.00 86.06 93 GLU A N 1
ATOM 716 C CA . GLU A 1 93 ? 13.073 -10.431 -9.198 1.00 86.06 93 GLU A CA 1
ATOM 717 C C . GLU A 1 93 ? 14.119 -9.867 -10.171 1.00 86.06 93 GLU A C 1
ATOM 719 O O . GLU A 1 93 ? 14.352 -8.658 -10.213 1.00 86.06 93 GLU A O 1
ATOM 724 N N . ASP A 1 94 ? 14.789 -10.725 -10.942 1.00 90.00 94 ASP A N 1
ATOM 725 C CA . ASP A 1 94 ? 15.708 -10.289 -11.994 1.00 90.00 94 ASP A CA 1
ATOM 726 C C . ASP A 1 94 ? 14.975 -10.285 -13.338 1.00 90.00 94 ASP A C 1
ATOM 728 O O . ASP A 1 94 ? 14.623 -11.328 -13.880 1.00 90.00 94 ASP A O 1
ATOM 732 N N . ALA A 1 95 ? 14.668 -9.088 -13.826 1.00 86.44 95 ALA A N 1
ATOM 733 C CA . ALA A 1 95 ? 13.847 -8.844 -15.003 1.00 86.44 95 ALA A CA 1
ATOM 734 C C . ALA A 1 95 ? 14.175 -7.464 -15.581 1.00 86.44 95 ALA A C 1
ATOM 736 O O . ALA A 1 95 ? 14.677 -6.584 -14.867 1.00 86.44 95 ALA A O 1
ATOM 737 N N . GLU A 1 96 ? 13.853 -7.277 -16.860 1.00 89.12 96 GLU A N 1
ATOM 738 C CA . GLU A 1 96 ? 14.016 -5.998 -17.549 1.00 89.12 96 GLU A CA 1
ATOM 739 C C . GLU A 1 96 ? 13.252 -4.872 -16.822 1.00 89.12 96 GLU A C 1
ATOM 741 O O . GLU A 1 96 ? 12.157 -5.116 -16.295 1.00 89.12 96 GLU A O 1
ATOM 746 N N . PRO A 1 97 ? 13.789 -3.638 -16.782 1.00 84.06 97 PRO A N 1
ATOM 747 C CA . PRO A 1 97 ? 13.179 -2.521 -16.059 1.00 84.06 97 PRO A CA 1
ATOM 748 C C . PRO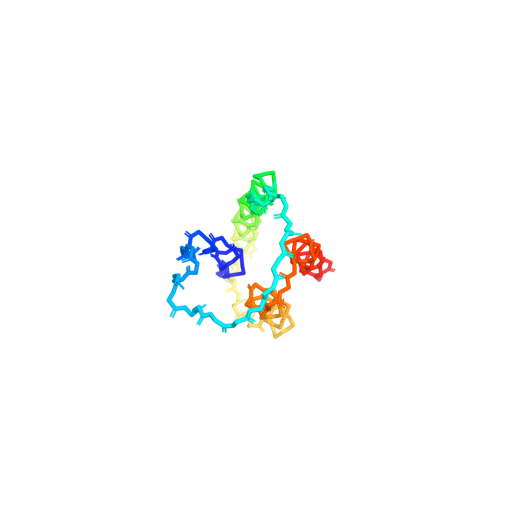 A 1 97 ? 11.705 -2.282 -16.411 1.00 84.06 97 PRO A C 1
ATOM 750 O O . PRO A 1 97 ? 10.880 -2.099 -15.521 1.00 84.06 97 PRO A O 1
ATOM 753 N N . GLU A 1 98 ? 11.346 -2.347 -17.691 1.00 85.38 98 GLU A N 1
ATOM 754 C CA . GLU A 1 98 ? 9.979 -2.120 -18.168 1.00 85.38 98 GLU A CA 1
ATOM 755 C C . GLU A 1 98 ? 9.013 -3.216 -17.693 1.00 85.38 98 GLU A C 1
ATOM 757 O O . GLU A 1 98 ? 7.853 -2.943 -17.372 1.00 85.38 98 GLU A O 1
ATOM 762 N N . VAL A 1 99 ? 9.498 -4.458 -17.608 1.00 88.00 99 VAL A N 1
ATOM 763 C CA . VAL A 1 99 ? 8.722 -5.603 -17.111 1.00 88.00 99 VAL A CA 1
ATOM 764 C C . VAL A 1 99 ? 8.490 -5.464 -15.609 1.00 88.00 99 VAL A C 1
ATOM 766 O O . VAL A 1 99 ? 7.362 -5.644 -15.146 1.00 88.00 99 VAL A O 1
ATOM 769 N N . LYS A 1 100 ? 9.522 -5.066 -14.854 1.00 86.31 100 LYS A N 1
ATOM 770 C CA . LYS A 1 100 ? 9.397 -4.763 -13.419 1.00 86.31 100 LYS A CA 1
ATOM 771 C C . LYS A 1 100 ? 8.407 -3.638 -13.169 1.00 86.31 100 LYS A C 1
ATOM 773 O O . LYS A 1 100 ? 7.579 -3.733 -12.266 1.00 86.31 100 LYS A O 1
ATOM 778 N N . ASP A 1 101 ? 8.460 -2.585 -13.974 1.00 84.12 101 ASP A N 1
ATOM 779 C CA . ASP A 1 101 ? 7.560 -1.446 -13.846 1.00 84.12 101 ASP A CA 1
ATOM 780 C C . ASP A 1 101 ? 6.098 -1.857 -14.056 1.00 84.12 101 ASP A C 1
ATOM 782 O O . ASP A 1 101 ? 5.249 -1.541 -13.216 1.00 84.12 101 ASP A O 1
ATOM 786 N N . ALA A 1 102 ? 5.814 -2.633 -15.105 1.00 89.31 102 ALA A N 1
ATOM 787 C CA . ALA A 1 102 ? 4.482 -3.182 -15.348 1.00 89.31 102 ALA A CA 1
ATOM 788 C C . ALA A 1 102 ? 4.017 -4.113 -14.212 1.00 89.31 102 ALA A C 1
ATOM 790 O O . ALA A 1 102 ? 2.873 -4.013 -13.760 1.00 89.31 102 ALA A O 1
ATOM 791 N N . ALA A 1 103 ? 4.902 -4.978 -13.710 1.00 89.75 103 ALA A N 1
ATOM 792 C CA . ALA A 1 103 ? 4.593 -5.902 -12.623 1.00 89.75 103 ALA A CA 1
ATOM 793 C C . ALA A 1 103 ? 4.275 -5.171 -11.305 1.00 89.75 103 ALA A C 1
ATOM 795 O O . ALA A 1 103 ? 3.313 -5.520 -10.619 1.00 89.75 103 ALA A O 1
ATOM 796 N N . LEU A 1 104 ? 5.010 -4.102 -10.979 1.00 88.12 104 LEU A N 1
ATOM 797 C CA . LEU A 1 104 ? 4.751 -3.281 -9.791 1.00 88.12 104 LEU A CA 1
ATOM 798 C C . LEU A 1 104 ? 3.431 -2.509 -9.891 1.00 88.12 104 LEU A C 1
ATOM 800 O O . LEU A 1 104 ? 2.712 -2.397 -8.897 1.00 88.12 104 LEU A O 1
ATOM 804 N N . ILE A 1 105 ? 3.078 -2.014 -11.080 1.00 88.50 105 ILE A N 1
ATOM 805 C CA . ILE A 1 105 ? 1.768 -1.391 -11.319 1.00 88.50 105 ILE A CA 1
ATOM 806 C C . ILE A 1 105 ? 0.651 -2.425 -11.133 1.00 88.50 105 ILE A C 1
ATOM 808 O O . ILE A 1 105 ? -0.330 -2.146 -10.445 1.00 88.50 105 ILE A O 1
ATOM 812 N N . ALA A 1 106 ? 0.812 -3.632 -11.680 1.00 91.06 106 ALA A N 1
ATOM 813 C CA . ALA A 1 106 ? -0.160 -4.709 -11.509 1.00 91.06 106 ALA A CA 1
ATOM 814 C C . ALA A 1 106 ? -0.301 -5.128 -10.034 1.00 91.06 106 ALA A C 1
ATOM 816 O O . ALA A 1 106 ? -1.415 -5.331 -9.552 1.00 91.06 106 ALA A O 1
ATOM 817 N N . ALA A 1 107 ? 0.801 -5.214 -9.281 1.00 90.56 107 ALA A N 1
ATOM 818 C CA . ALA A 1 107 ? 0.767 -5.488 -7.845 1.00 90.56 107 ALA A CA 1
ATOM 819 C C . ALA A 1 107 ? -0.002 -4.401 -7.074 1.00 90.56 107 ALA A C 1
ATOM 821 O O . ALA A 1 107 ? -0.878 -4.725 -6.272 1.00 90.56 107 ALA A O 1
ATOM 822 N N . ALA A 1 108 ? 0.254 -3.124 -7.376 1.00 88.81 108 ALA A N 1
ATOM 823 C CA . ALA A 1 108 ? -0.470 -2.003 -6.781 1.00 88.81 108 ALA A 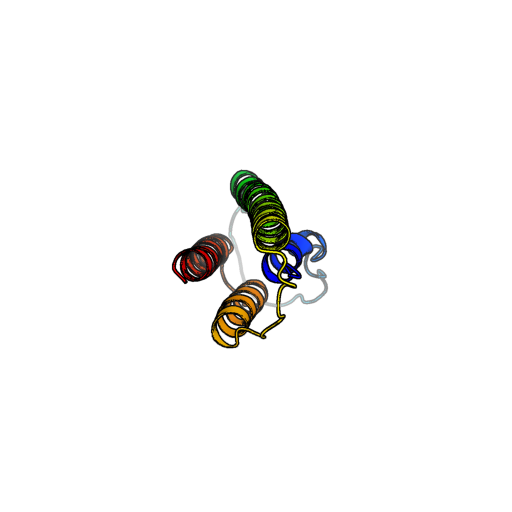CA 1
ATOM 824 C C . ALA A 1 108 ? -1.974 -2.060 -7.090 1.00 88.81 108 ALA A C 1
ATOM 826 O O . ALA A 1 108 ? -2.797 -1.923 -6.192 1.00 88.81 108 ALA A O 1
ATOM 827 N N . GLN A 1 109 ? -2.351 -2.349 -8.337 1.00 91.56 109 GLN A N 1
ATOM 828 C CA . GLN A 1 109 ? -3.757 -2.478 -8.729 1.00 91.56 109 GLN A CA 1
ATOM 829 C C . GLN A 1 109 ? -4.484 -3.600 -7.984 1.00 91.56 109 GLN A C 1
ATOM 831 O O . GLN A 1 109 ? -5.659 -3.451 -7.659 1.00 91.56 109 GLN A O 1
ATOM 836 N N . ARG A 1 110 ? -3.807 -4.715 -7.687 1.00 93.62 110 ARG A N 1
ATOM 837 C CA . ARG A 1 110 ? -4.400 -5.805 -6.897 1.00 93.62 110 ARG A CA 1
ATOM 838 C C . ARG A 1 110 ? -4.639 -5.404 -5.446 1.00 93.62 110 ARG A C 1
ATOM 840 O O . ARG A 1 110 ? -5.633 -5.840 -4.877 1.00 93.62 110 ARG A O 1
ATOM 847 N N . VAL A 1 111 ? -3.768 -4.569 -4.876 1.00 92.44 111 VAL A N 1
ATOM 848 C CA . VAL A 1 111 ? -3.984 -3.957 -3.555 1.00 92.44 111 VAL A CA 1
ATOM 849 C C . VAL A 1 111 ? -5.190 -3.022 -3.586 1.00 92.44 111 VAL A C 1
ATOM 851 O O . VAL A 1 111 ? -6.036 -3.130 -2.710 1.00 92.44 111 VAL A O 1
ATOM 854 N N . GLU A 1 112 ? -5.311 -2.172 -4.608 1.00 90.38 112 GLU A N 1
ATOM 855 C CA . GLU A 1 112 ? -6.443 -1.238 -4.736 1.00 90.38 112 GLU A CA 1
ATOM 856 C C . GLU A 1 112 ? -7.782 -1.920 -5.014 1.00 90.38 112 GLU A C 1
ATOM 858 O O . GLU A 1 112 ? -8.837 -1.403 -4.654 1.00 90.38 112 GLU A O 1
ATOM 863 N N . HIS A 1 113 ? -7.757 -3.062 -5.698 1.00 93.06 113 HIS A N 1
ATOM 864 C CA . HIS A 1 113 ? -8.963 -3.824 -5.993 1.00 93.06 113 HIS A CA 1
ATOM 865 C C . HIS A 1 113 ? -9.504 -4.586 -4.774 1.00 93.06 113 HIS A C 1
ATOM 867 O O . HIS A 1 113 ? -10.681 -4.948 -4.759 1.00 93.06 113 HIS A O 1
ATOM 873 N N . TYR A 1 114 ? -8.646 -4.865 -3.792 1.00 91.44 114 TYR A N 1
ATOM 874 C CA . TYR A 1 114 ? -8.972 -5.629 -2.592 1.00 91.44 114 TYR A CA 1
ATOM 875 C C . TYR A 1 114 ? -9.623 -4.762 -1.507 1.00 91.44 114 TYR A C 1
ATOM 877 O O . TYR A 1 114 ? -10.687 -5.177 -0.991 1.00 91.44 114 TYR A O 1
#

Sequence (114 aa):
MRIQGSRHLLDARRLGPPNPSVREHGGANASSNRARTPFDPSRSSAFEKHLAEAENQVARLEKVFELLGEKPKKKPCKAMHGLIAEGEETIKEDAEPEVKDAALIAAAQRVEHY

Foldseek 3Di:
DDPPQLVLVLVLVPPDDPDPPDDDDDDDDDPDDPPPLCPPVVVSVVSVVVVVVVVVVVVVVVVVCVVVVHDDDDDDDPVLVVLSVQLNVLSVDDDRSVVSVVSNVVSVVVNVVD

Radius of gyration: 19.62 Å; chains: 1; bounding box: 54×24×52 Å